Protein AF-A0A2D3NW71-F1 (afdb_monomer_lite)

Foldseek 3Di:
DVVLLVVLVVLLVCLVVLVVLLVVLVVVLVVLVVCVVVVHDDPDPVAPHSVRVNVVSVVVNVVSVVSNVVNVVSVVVSVVVVVVVD

Secondary structure (DSSP, 8-state):
-HHHHHHHHHHHTTHHHHHHHHHHHHHHHHHHHHHHHTT-----SS-SSHHHHHHHHHHHHHHHHHHHHHHHHHHHHHHHHHHHH-

pLDDT: mean 96.47, std 3.22, range [81.69, 98.69]

Sequence (86 aa):
MGKFAKKLENAIKREVAVTKEIENDKALIKYLEAQKAAGAALDTTAYESYDAWIDTIKKQIKKSESTLTNIEFKKVELEAVNQYLA

Organism: NCBI:txid2663009

Radius of gyration: 18.68 Å; chains: 1; bounding box: 44×16×50 Å

Structure (mmCIF, N/CA/C/O backbone):
data_AF-A0A2D3NW71-F1
#
_entry.id   AF-A0A2D3NW71-F1
#
loop_
_atom_site.group_PDB
_atom_site.id
_atom_site.type_symbol
_atom_site.label_atom_id
_atom_site.label_alt_id
_atom_site.label_comp_id
_atom_site.label_asym_id
_atom_site.label_entity_id
_atom_site.label_seq_id
_atom_site.pdbx_PDB_ins_code
_atom_site.Cartn_x
_atom_site.Cartn_y
_atom_site.Cartn_z
_atom_site.occupancy
_atom_site.B_iso_or_equiv
_atom_site.auth_seq_id
_atom_site.auth_comp_id
_atom_site.auth_asym_id
_atom_site.auth_atom_id
_atom_site.pdbx_PDB_model_num
ATOM 1 N N . MET A 1 1 ? -15.265 4.111 27.252 1.00 81.69 1 MET A N 1
ATOM 2 C CA . MET A 1 1 ? -15.244 3.338 25.989 1.00 81.69 1 MET A CA 1
ATOM 3 C C . MET A 1 1 ? -15.573 4.172 24.743 1.00 81.69 1 MET A C 1
ATOM 5 O O . MET A 1 1 ? -14.880 4.004 23.753 1.00 81.69 1 MET A O 1
ATOM 9 N N . GLY A 1 2 ? -16.505 5.140 24.756 1.00 84.62 2 GLY A N 1
ATOM 10 C CA . GLY A 1 2 ? -16.852 5.919 23.540 1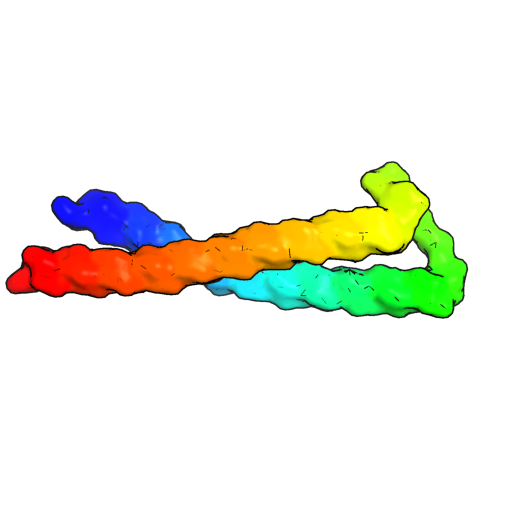.00 84.62 2 GLY A CA 1
ATOM 11 C C . GLY A 1 2 ? -15.691 6.642 22.822 1.00 84.62 2 GLY A C 1
ATOM 12 O O . GLY A 1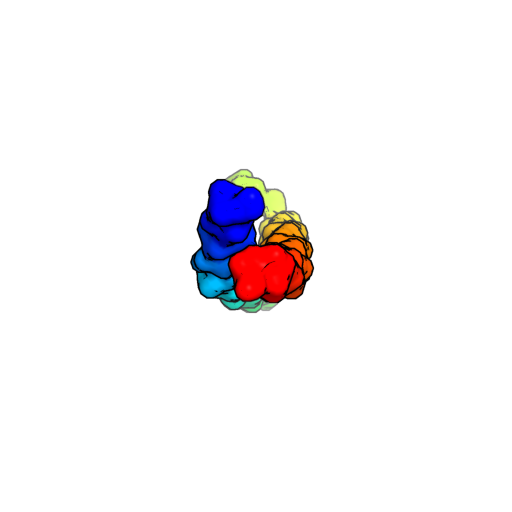 2 ? -15.598 6.617 21.598 1.00 84.62 2 GLY A O 1
ATOM 13 N N . LYS A 1 3 ? -14.722 7.215 23.558 1.00 91.25 3 LYS A N 1
ATOM 14 C CA . LYS A 1 3 ? -13.497 7.794 22.956 1.00 91.25 3 LYS A CA 1
ATOM 15 C C . LYS A 1 3 ? -12.629 6.742 22.250 1.00 91.25 3 LYS A C 1
ATOM 17 O O . LYS A 1 3 ? -11.924 7.078 21.303 1.00 91.25 3 LYS A O 1
ATOM 22 N N . PHE A 1 4 ? -12.650 5.498 22.726 1.00 92.50 4 PHE A N 1
ATOM 23 C CA . PHE A 1 4 ? -11.926 4.379 22.125 1.00 92.50 4 PHE A CA 1
ATOM 24 C C . PHE A 1 4 ? -12.640 3.884 20.860 1.00 92.50 4 PHE A C 1
ATOM 26 O O . PHE A 1 4 ? -11.995 3.822 19.819 1.00 92.50 4 PHE A O 1
ATOM 33 N N . ALA A 1 5 ? -13.967 3.706 20.898 1.00 93.44 5 ALA A N 1
ATOM 34 C CA . ALA A 1 5 ? -14.779 3.389 19.715 1.00 93.44 5 ALA A CA 1
ATOM 35 C C . ALA A 1 5 ? -14.531 4.380 18.560 1.00 93.44 5 ALA A C 1
ATOM 37 O O . ALA A 1 5 ? -14.182 3.982 17.452 1.00 93.44 5 ALA A O 1
ATOM 38 N N . LYS A 1 6 ? -14.534 5.690 18.849 1.00 95.00 6 LYS A N 1
ATOM 39 C CA . LYS A 1 6 ? -14.241 6.734 17.850 1.00 95.00 6 LYS A CA 1
ATOM 40 C C . LYS A 1 6 ? -12.827 6.644 17.253 1.00 95.00 6 LYS A C 1
ATOM 42 O O . LYS A 1 6 ? -12.613 7.020 16.100 1.00 95.00 6 LYS A O 1
ATOM 47 N N . LYS A 1 7 ? -11.833 6.164 18.015 1.00 95.69 7 LYS A N 1
ATOM 48 C CA . LYS A 1 7 ? -10.481 5.912 17.480 1.00 95.69 7 LYS A CA 1
ATOM 49 C C . LYS A 1 7 ? -10.485 4.731 16.507 1.00 95.69 7 LYS A C 1
ATOM 51 O O . LYS A 1 7 ? -9.830 4.829 15.471 1.00 95.69 7 LYS A O 1
ATOM 56 N N . LEU A 1 8 ? -11.215 3.661 16.826 1.00 96.69 8 LEU A N 1
ATOM 57 C CA . LEU A 1 8 ? -11.349 2.487 15.961 1.00 96.69 8 LEU A CA 1
ATOM 58 C C . LEU A 1 8 ? -12.048 2.853 14.648 1.00 96.69 8 LEU A C 1
ATOM 60 O O . LEU A 1 8 ? -11.488 2.613 13.582 1.00 96.69 8 LEU A O 1
ATOM 64 N N . GLU A 1 9 ? -13.183 3.552 14.707 1.00 96.38 9 GLU A N 1
ATOM 65 C CA . GLU A 1 9 ? -13.902 4.044 13.521 1.00 96.38 9 GLU A CA 1
ATOM 66 C C . GLU A 1 9 ? -13.005 4.883 12.602 1.00 96.38 9 GLU A C 1
ATOM 68 O O . GLU A 1 9 ? -12.987 4.698 11.386 1.00 96.38 9 GLU A O 1
ATOM 73 N N . ASN A 1 10 ? -12.223 5.803 13.174 1.00 96.50 10 ASN A N 1
ATOM 74 C CA . ASN A 1 10 ? -11.313 6.640 12.395 1.00 96.50 10 ASN A CA 1
ATOM 75 C C . ASN A 1 10 ? -10.191 5.836 11.728 1.00 96.50 10 ASN A C 1
ATOM 77 O O . ASN A 1 10 ? -9.769 6.186 10.627 1.00 96.50 10 ASN A O 1
ATOM 81 N N . ALA A 1 11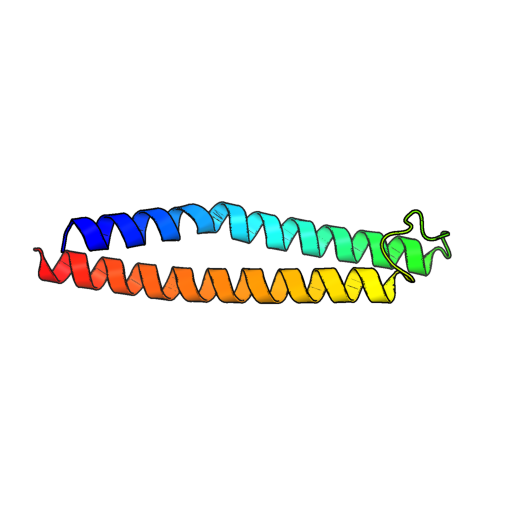 ? -9.712 4.767 12.366 1.00 95.44 11 ALA A N 1
ATOM 82 C CA . ALA A 1 11 ? -8.745 3.868 11.750 1.00 95.44 11 ALA A CA 1
ATOM 83 C C . ALA A 1 11 ? -9.379 3.049 10.613 1.00 95.44 11 ALA A C 1
ATOM 85 O O . ALA A 1 11 ? -8.768 2.922 9.555 1.00 95.44 11 ALA A O 1
ATOM 86 N N . ILE A 1 12 ? -10.609 2.560 10.804 1.00 97.75 12 ILE A N 1
ATOM 87 C CA . ILE A 1 12 ? -11.347 1.752 9.821 1.00 97.75 12 ILE A CA 1
ATOM 88 C C . ILE A 1 12 ? -11.653 2.553 8.549 1.00 97.75 12 ILE A C 1
ATOM 90 O O . ILE A 1 12 ? -11.521 2.024 7.451 1.00 97.75 12 ILE A O 1
ATOM 94 N N . LYS A 1 13 ? -11.955 3.855 8.658 1.00 97.12 13 LYS A N 1
ATOM 95 C CA . LYS A 1 13 ? -12.207 4.735 7.494 1.00 97.12 13 LYS A CA 1
ATOM 96 C C . LYS A 1 13 ? -11.077 4.755 6.457 1.00 97.12 13 LYS A C 1
ATOM 98 O O . LYS A 1 13 ? -11.315 5.126 5.311 1.00 97.12 13 LYS A O 1
ATOM 103 N N . ARG A 1 14 ?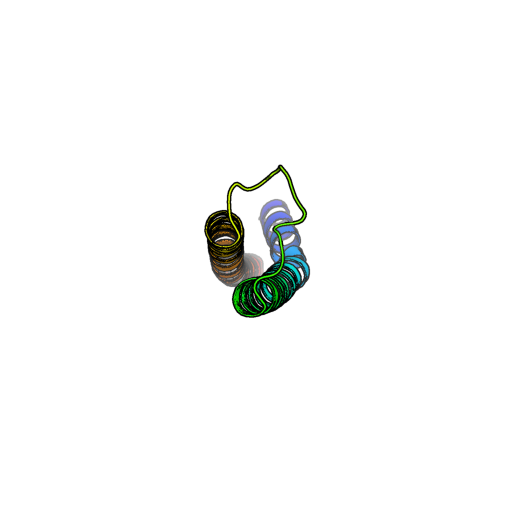 -9.852 4.382 6.842 1.00 96.81 14 ARG A N 1
ATOM 104 C CA . ARG A 1 14 ? -8.700 4.332 5.932 1.00 96.81 14 ARG A CA 1
ATOM 105 C C . ARG A 1 14 ? -8.723 3.131 4.989 1.00 96.81 14 ARG A C 1
ATOM 107 O O . ARG A 1 14 ? -7.989 3.165 4.011 1.00 96.81 14 ARG A O 1
ATOM 114 N N . GLU A 1 15 ? -9.545 2.116 5.249 1.00 97.75 15 GLU A N 1
ATOM 115 C CA . GLU A 1 15 ? -9.586 0.862 4.487 1.00 97.75 15 GLU A CA 1
ATOM 116 C C . GLU A 1 15 ? -9.657 1.092 2.979 1.00 97.75 15 GLU A C 1
ATOM 118 O O . GLU A 1 15 ? -8.787 0.640 2.246 1.00 97.75 15 GLU A O 1
ATOM 123 N N . VAL A 1 16 ? -10.623 1.898 2.531 1.00 97.69 16 VAL A N 1
ATOM 124 C CA . VAL A 1 16 ? -10.830 2.188 1.106 1.00 97.69 16 VAL A CA 1
ATOM 125 C C . VAL A 1 16 ? -9.598 2.831 0.467 1.00 97.69 16 VAL A C 1
ATOM 127 O O . VAL A 1 16 ? -9.265 2.522 -0.674 1.00 97.69 16 VAL A O 1
ATOM 130 N N . ALA A 1 17 ? -8.919 3.733 1.180 1.00 98.00 17 ALA A N 1
ATOM 131 C CA . ALA A 1 17 ? -7.709 4.370 0.670 1.00 98.00 17 ALA A CA 1
ATOM 132 C C . ALA A 1 17 ? -6.561 3.357 0.554 1.00 98.00 17 ALA A C 1
ATOM 134 O O . ALA A 1 17 ? -5.913 3.295 -0.484 1.00 98.00 17 ALA A O 1
ATOM 135 N N . VAL A 1 18 ? -6.373 2.515 1.574 1.00 98.06 18 VAL A N 1
ATOM 136 C CA . VAL A 1 18 ? -5.323 1.483 1.595 1.00 98.06 18 VAL A CA 1
ATOM 137 C C . VAL A 1 18 ? -5.558 0.424 0.510 1.00 98.06 18 VAL A C 1
ATOM 139 O O . VAL A 1 18 ? -4.612 0.004 -0.151 1.00 98.06 18 VAL A O 1
ATOM 142 N N . THR A 1 19 ? -6.808 0.023 0.258 1.00 98.19 19 THR A N 1
ATOM 143 C CA . THR A 1 19 ? -7.142 -0.885 -0.852 1.00 98.19 19 THR A CA 1
ATOM 144 C C . THR A 1 19 ? -6.769 -0.273 -2.203 1.00 98.19 19 THR A C 1
ATOM 146 O O . THR A 1 19 ? -6.117 -0.932 -3.011 1.00 98.19 19 THR A O 1
ATOM 149 N N . LYS A 1 20 ? -7.103 1.005 -2.425 1.00 98.19 20 LYS A N 1
ATOM 150 C CA . LYS A 1 20 ? -6.740 1.720 -3.659 1.00 98.19 20 LYS A CA 1
ATOM 151 C C . LYS A 1 20 ? -5.228 1.877 -3.826 1.00 98.19 20 LYS A C 1
ATOM 153 O O . LYS A 1 20 ? -4.734 1.769 -4.942 1.00 98.19 20 LYS A O 1
ATOM 158 N N . GLU A 1 21 ? -4.489 2.115 -2.742 1.00 97.81 21 GLU A N 1
ATOM 159 C CA . GLU A 1 21 ? -3.019 2.147 -2.767 1.00 97.81 21 GLU A CA 1
ATOM 160 C C . GLU A 1 21 ? -2.451 0.815 -3.274 1.00 97.81 21 GLU A C 1
ATOM 162 O O . GLU A 1 21 ? -1.642 0.812 -4.196 1.00 97.81 21 GLU A O 1
ATOM 167 N N . ILE A 1 22 ? -2.944 -0.321 -2.767 1.00 98.50 22 ILE A N 1
ATOM 168 C CA . ILE A 1 22 ? -2.507 -1.651 -3.221 1.00 98.50 22 ILE A CA 1
ATOM 169 C C . ILE A 1 22 ? -2.830 -1.877 -4.704 1.00 98.50 22 ILE A C 1
ATOM 171 O O . ILE A 1 22 ? -2.017 -2.445 -5.435 1.00 98.50 22 ILE A O 1
ATOM 175 N N . GLU A 1 23 ? -4.016 -1.475 -5.161 1.00 98.44 23 GLU A N 1
ATOM 176 C CA . GLU A 1 23 ? -4.415 -1.599 -6.569 1.00 98.44 23 GLU A CA 1
ATOM 177 C C . GLU A 1 23 ? -3.513 -0.769 -7.489 1.00 98.44 23 GLU A C 1
ATOM 179 O O . GLU A 1 23 ? -3.029 -1.280 -8.504 1.00 98.44 23 GLU A O 1
ATOM 184 N N . ASN A 1 24 ? -3.228 0.476 -7.101 1.00 98.62 24 ASN A N 1
ATOM 185 C CA . ASN A 1 24 ? -2.329 1.366 -7.829 1.00 98.62 24 ASN A CA 1
ATOM 186 C C . ASN A 1 24 ? -0.896 0.822 -7.858 1.00 98.62 24 ASN A C 1
ATOM 188 O O . ASN A 1 24 ? -0.282 0.783 -8.922 1.00 98.62 24 ASN A O 1
ATOM 192 N N . ASP A 1 25 ? -0.384 0.336 -6.728 1.00 98.69 25 ASP A N 1
ATOM 193 C CA . ASP A 1 25 ? 0.954 -0.250 -6.630 1.00 98.69 25 ASP A CA 1
ATOM 194 C C . ASP A 1 25 ? 1.084 -1.507 -7.506 1.00 98.69 25 ASP A C 1
ATOM 196 O O . ASP A 1 25 ? 2.080 -1.693 -8.210 1.00 98.69 25 ASP A O 1
ATOM 200 N N . LYS A 1 26 ? 0.049 -2.359 -7.543 1.00 98.56 26 LYS A N 1
ATOM 201 C CA . LYS A 1 26 ? -0.003 -3.526 -8.442 1.00 98.56 26 LYS A CA 1
ATOM 202 C C . LYS A 1 26 ? -0.026 -3.113 -9.915 1.00 98.56 26 LYS A C 1
ATOM 204 O O . LYS A 1 26 ? 0.618 -3.766 -10.737 1.00 98.56 26 LYS A O 1
ATOM 209 N N . ALA A 1 27 ? -0.760 -2.057 -10.263 1.00 98.56 27 ALA A N 1
ATOM 210 C CA . ALA A 1 27 ? -0.775 -1.518 -11.620 1.00 98.56 27 ALA A CA 1
ATOM 211 C C . ALA A 1 27 ? 0.592 -0.932 -12.009 1.00 98.56 27 ALA A C 1
ATOM 213 O O . ALA A 1 27 ? 1.070 -1.176 -13.118 1.00 98.56 27 ALA A O 1
ATOM 214 N N . LEU A 1 28 ? 1.253 -0.235 -11.081 1.00 98.25 28 LEU A N 1
ATOM 215 C CA . LEU A 1 28 ? 2.583 0.323 -11.287 1.00 98.25 28 LEU A CA 1
ATOM 216 C C . LEU A 1 28 ? 3.627 -0.776 -11.507 1.00 98.25 28 LEU A C 1
ATOM 218 O O . LEU A 1 28 ? 4.408 -0.672 -12.446 1.00 98.25 28 LEU A O 1
ATOM 222 N N . ILE A 1 29 ? 3.609 -1.860 -10.723 1.00 98.50 29 ILE A N 1
ATOM 223 C CA . ILE A 1 29 ? 4.505 -3.008 -10.954 1.00 98.50 29 ILE A CA 1
ATOM 224 C C . ILE A 1 29 ? 4.336 -3.551 -12.377 1.00 98.50 29 ILE A C 1
ATOM 226 O O . ILE A 1 29 ? 5.331 -3.685 -13.083 1.00 98.50 29 ILE A O 1
ATOM 230 N N . LYS A 1 30 ? 3.098 -3.788 -12.832 1.00 98.44 30 LYS A N 1
ATOM 231 C CA . LYS A 1 30 ? 2.836 -4.281 -14.198 1.00 98.44 30 LYS A CA 1
ATOM 232 C C . LYS A 1 30 ? 3.380 -3.335 -15.268 1.00 98.44 30 LYS A C 1
ATOM 234 O O . LYS A 1 30 ? 3.941 -3.786 -16.263 1.00 98.44 30 LYS A O 1
ATOM 239 N N . TYR A 1 31 ? 3.217 -2.028 -15.067 1.00 98.06 31 TYR A N 1
ATOM 240 C CA . TYR A 1 31 ? 3.774 -1.022 -15.964 1.00 98.06 31 TYR A CA 1
ATOM 241 C C . TYR A 1 31 ? 5.306 -1.097 -16.012 1.00 98.06 31 TYR A C 1
ATOM 243 O O . TYR A 1 31 ? 5.881 -1.154 -17.097 1.00 98.06 31 TYR A O 1
ATOM 251 N N . LEU A 1 32 ? 5.972 -1.154 -14.857 1.00 97.81 32 LEU A N 1
ATOM 252 C CA . LEU A 1 32 ? 7.433 -1.230 -14.775 1.00 97.81 32 LEU A CA 1
ATOM 253 C C . LEU A 1 32 ? 7.986 -2.532 -15.367 1.00 97.81 32 LEU A C 1
ATOM 255 O O . LEU A 1 32 ? 9.002 -2.504 -16.058 1.00 97.81 32 LEU A O 1
ATOM 259 N N . GLU A 1 33 ? 7.307 -3.660 -15.154 1.00 98.19 33 GLU A N 1
ATOM 260 C CA . GLU A 1 33 ? 7.657 -4.946 -15.767 1.00 98.19 33 GLU A CA 1
ATOM 261 C C . GLU A 1 33 ? 7.556 -4.886 -17.297 1.00 98.19 33 GLU A C 1
ATOM 263 O O . GLU A 1 33 ? 8.450 -5.378 -17.986 1.00 98.19 33 GLU A O 1
ATOM 268 N N . ALA A 1 34 ? 6.526 -4.226 -17.840 1.00 98.25 34 ALA A N 1
ATOM 269 C CA . ALA A 1 34 ? 6.383 -4.024 -19.280 1.00 98.25 34 ALA A CA 1
ATOM 270 C C . ALA A 1 34 ? 7.492 -3.128 -19.858 1.00 98.25 34 ALA A C 1
ATOM 272 O O . ALA A 1 34 ? 8.061 -3.460 -20.897 1.00 98.25 34 ALA A O 1
ATOM 273 N N . GLN A 1 35 ? 7.847 -2.034 -19.174 1.00 98.00 35 GLN A N 1
ATOM 274 C CA . GLN A 1 35 ? 8.953 -1.159 -19.587 1.00 98.00 35 GLN A CA 1
ATOM 275 C C . GLN A 1 35 ? 10.295 -1.901 -19.577 1.00 98.00 35 GLN A C 1
ATOM 277 O O . GLN A 1 35 ? 11.047 -1.847 -20.552 1.00 98.00 35 GLN A O 1
ATOM 282 N N . LYS A 1 36 ? 10.560 -2.670 -18.513 1.00 96.75 36 LYS A N 1
ATOM 283 C CA . LYS A 1 36 ? 11.745 -3.528 -18.409 1.00 96.75 36 LYS A CA 1
ATOM 284 C C . LYS A 1 36 ? 11.802 -4.547 -19.551 1.00 96.75 36 LYS A C 1
ATOM 286 O O . LYS A 1 36 ? 12.852 -4.708 -20.167 1.00 96.75 36 LYS A O 1
ATOM 291 N N . ALA A 1 37 ? 10.689 -5.222 -19.850 1.00 97.31 37 ALA A N 1
ATOM 292 C CA . ALA A 1 37 ? 10.611 -6.217 -20.922 1.00 97.31 37 ALA A CA 1
ATOM 293 C C . ALA A 1 37 ? 10.795 -5.605 -22.321 1.00 97.31 37 ALA A C 1
ATOM 295 O O . ALA A 1 37 ? 11.372 -6.243 -23.197 1.00 97.31 37 ALA A O 1
ATOM 296 N N . ALA A 1 38 ? 10.351 -4.362 -22.517 1.00 97.62 38 ALA A N 1
ATOM 297 C CA . ALA A 1 38 ? 10.565 -3.604 -23.747 1.00 97.62 38 ALA A CA 1
ATOM 298 C C . ALA A 1 38 ? 12.005 -3.075 -23.902 1.00 97.62 38 ALA A C 1
ATOM 300 O O . ALA A 1 38 ? 12.331 -2.503 -24.941 1.00 97.62 38 ALA A O 1
ATOM 301 N N . GLY A 1 39 ? 12.866 -3.238 -22.889 1.00 96.69 39 GLY A N 1
ATOM 302 C CA . GLY A 1 39 ? 14.220 -2.680 -22.888 1.00 96.69 39 GLY A CA 1
ATOM 303 C C . GLY A 1 39 ? 14.243 -1.152 -22.797 1.00 96.69 39 GLY A C 1
ATOM 304 O O . GLY A 1 39 ? 15.215 -0.533 -23.228 1.00 96.69 39 GLY A O 1
ATOM 305 N N . ALA A 1 40 ? 13.176 -0.539 -22.273 1.00 96.75 40 ALA A N 1
ATOM 306 C CA . ALA A 1 40 ? 13.114 0.903 -22.089 1.00 96.75 40 ALA A CA 1
ATOM 307 C C . ALA A 1 40 ? 14.196 1.370 -21.104 1.00 96.75 40 ALA A C 1
ATOM 309 O O . ALA A 1 40 ? 14.540 0.668 -20.151 1.00 96.75 40 ALA A O 1
ATOM 310 N N . ALA A 1 41 ? 14.738 2.565 -21.333 1.00 95.56 41 ALA A N 1
ATOM 311 C CA . ALA A 1 41 ? 15.643 3.187 -20.378 1.00 95.56 41 ALA A CA 1
ATOM 312 C C . ALA A 1 41 ? 14.870 3.596 -19.117 1.00 95.56 41 ALA A C 1
ATOM 314 O O . ALA A 1 41 ? 13.741 4.083 -19.196 1.00 95.56 41 ALA A O 1
ATOM 315 N N . LEU A 1 42 ? 15.497 3.421 -17.955 1.00 95.69 42 LEU A N 1
ATOM 316 C CA . LEU A 1 42 ? 14.910 3.835 -16.689 1.00 95.69 42 LEU A CA 1
ATOM 317 C C . LEU A 1 42 ? 14.855 5.368 -16.611 1.00 95.69 42 LEU A C 1
ATOM 319 O O . LEU A 1 42 ? 15.887 6.026 -16.513 1.00 95.69 42 LEU A O 1
ATOM 323 N N . ASP A 1 43 ? 13.646 5.925 -16.622 1.00 90.88 43 ASP A N 1
ATOM 324 C CA . ASP A 1 43 ? 13.401 7.372 -16.578 1.00 90.88 43 ASP A CA 1
ATOM 325 C C . ASP A 1 43 ? 13.222 7.882 -15.137 1.00 90.88 43 ASP A C 1
ATOM 327 O O . ASP A 1 43 ? 12.176 8.390 -14.736 1.00 90.88 43 ASP A O 1
ATOM 331 N N . THR A 1 44 ? 14.219 7.633 -14.288 1.00 91.88 44 THR A N 1
ATOM 332 C CA . THR A 1 44 ? 14.270 8.172 -12.922 1.00 91.88 44 THR A CA 1
ATOM 333 C C . THR A 1 44 ? 15.674 8.047 -12.343 1.00 91.88 44 THR A C 1
ATOM 335 O O . THR A 1 44 ? 16.391 7.093 -12.624 1.00 91.88 44 THR A O 1
ATOM 338 N N . THR A 1 45 ? 16.057 8.998 -11.490 1.00 93.88 45 THR A N 1
ATOM 339 C CA . THR A 1 45 ? 17.298 8.945 -10.701 1.00 93.88 45 THR A CA 1
ATOM 340 C C . THR A 1 45 ? 17.079 8.415 -9.283 1.00 93.88 45 THR A C 1
ATOM 342 O O . THR A 1 45 ? 18.043 8.208 -8.552 1.00 93.88 45 THR A O 1
ATOM 345 N N . ALA A 1 46 ? 15.825 8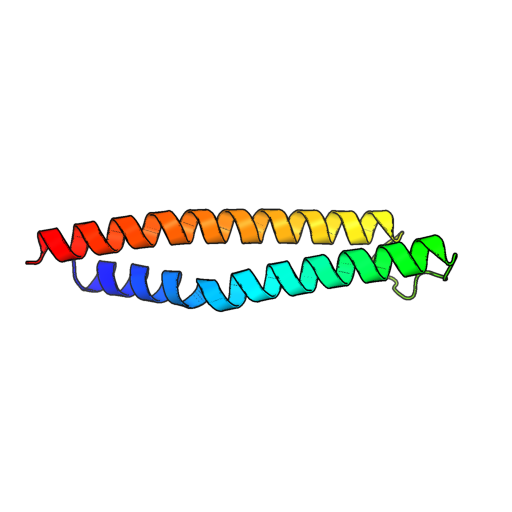.192 -8.873 1.00 96.56 46 ALA A N 1
ATOM 346 C CA . ALA A 1 46 ? 15.492 7.724 -7.526 1.00 96.56 46 ALA A CA 1
ATOM 347 C C . ALA A 1 46 ? 15.777 6.228 -7.319 1.00 96.56 46 ALA A C 1
ATOM 349 O O . ALA A 1 46 ? 15.834 5.764 -6.181 1.00 96.56 46 ALA A O 1
ATOM 350 N N . TYR A 1 47 ? 15.938 5.478 -8.410 1.00 97.00 47 TYR A N 1
ATOM 351 C CA . TYR A 1 47 ? 16.175 4.042 -8.395 1.00 97.00 47 TYR A CA 1
ATOM 352 C C . TYR A 1 47 ? 17.287 3.685 -9.374 1.00 97.00 47 TYR A C 1
ATOM 354 O O . TYR A 1 47 ? 17.384 4.255 -10.454 1.00 97.00 47 TYR A O 1
ATOM 362 N N . GLU A 1 48 ? 18.102 2.704 -9.000 1.00 95.50 48 GLU A N 1
ATOM 363 C CA . GLU A 1 48 ? 19.236 2.244 -9.810 1.00 95.50 48 GLU A CA 1
ATOM 364 C C . GLU A 1 48 ? 18.812 1.269 -10.922 1.00 95.50 48 GLU A C 1
ATOM 366 O O . GLU A 1 48 ? 19.540 1.052 -11.886 1.00 95.50 48 GLU A O 1
ATOM 371 N N . SER A 1 49 ? 17.637 0.647 -10.789 1.00 97.25 49 SER A N 1
ATOM 372 C CA . SER A 1 49 ? 17.086 -0.301 -11.760 1.00 97.25 49 SER A CA 1
ATOM 373 C C . SER A 1 49 ? 15.567 -0.436 -11.614 1.00 97.25 49 SER A C 1
ATOM 375 O O . SER A 1 49 ? 15.000 -0.123 -10.561 1.00 97.25 49 SER A O 1
ATOM 377 N N . TYR A 1 50 ? 14.907 -0.980 -12.644 1.00 98.00 50 TYR A N 1
ATOM 378 C CA . TYR A 1 50 ? 13.504 -1.399 -12.541 1.00 98.00 50 TYR A CA 1
ATOM 379 C C . TYR A 1 50 ? 13.286 -2.398 -11.401 1.00 98.00 50 TYR A C 1
ATOM 381 O O . TYR A 1 50 ? 12.276 -2.306 -10.712 1.00 98.00 50 TYR A O 1
ATOM 389 N N . ASP A 1 51 ? 14.232 -3.312 -11.159 1.00 97.69 51 ASP A N 1
ATOM 390 C CA . ASP A 1 51 ? 14.118 -4.302 -10.082 1.00 97.69 51 ASP A CA 1
ATOM 391 C C . ASP A 1 51 ? 14.152 -3.645 -8.699 1.00 97.69 51 ASP A C 1
ATOM 393 O O . ASP A 1 51 ? 13.300 -3.938 -7.862 1.00 97.69 51 ASP A O 1
ATOM 397 N N . ALA A 1 52 ? 15.057 -2.684 -8.482 1.00 98.19 52 ALA A N 1
ATOM 398 C CA . ALA A 1 52 ? 15.112 -1.919 -7.235 1.00 98.19 52 ALA A CA 1
ATOM 399 C C . ALA A 1 52 ? 13.812 -1.133 -6.979 1.00 98.19 52 ALA A C 1
ATOM 401 O O . ALA A 1 52 ? 13.330 -1.052 -5.840 1.00 98.19 52 ALA A O 1
ATOM 402 N N . TRP A 1 53 ? 13.216 -0.578 -8.037 1.00 98.25 53 TRP A N 1
ATOM 403 C CA . TRP A 1 53 ? 11.939 0.123 -7.942 1.00 98.25 53 TRP A CA 1
ATOM 404 C C . TRP A 1 53 ? 10.784 -0.843 -7.642 1.00 98.25 53 TRP A C 1
ATOM 406 O O . TRP A 1 53 ? 10.043 -0.642 -6.676 1.00 98.25 53 TRP A O 1
ATOM 416 N N . ILE A 1 54 ? 10.666 -1.937 -8.397 1.00 98.38 54 ILE A N 1
ATOM 417 C CA . ILE A 1 54 ? 9.635 -2.965 -8.202 1.00 98.38 54 ILE A CA 1
ATOM 418 C C . ILE A 1 54 ? 9.712 -3.551 -6.786 1.00 98.38 54 ILE A C 1
ATOM 420 O O . ILE A 1 54 ? 8.683 -3.698 -6.126 1.00 98.38 54 ILE A O 1
ATOM 424 N N . ASP A 1 55 ? 10.909 -3.838 -6.274 1.00 98.44 55 ASP A N 1
ATOM 425 C CA . ASP A 1 55 ? 11.092 -4.353 -4.915 1.00 98.44 55 ASP A CA 1
ATOM 426 C C . ASP A 1 55 ? 10.674 -3.348 -3.838 1.00 98.44 55 ASP A C 1
ATOM 428 O O . ASP A 1 55 ? 10.155 -3.736 -2.785 1.00 98.44 55 ASP A O 1
ATOM 432 N N . THR A 1 56 ? 10.847 -2.053 -4.097 1.00 98.38 56 THR A N 1
ATOM 433 C CA . THR A 1 56 ? 10.349 -0.994 -3.212 1.00 98.38 56 THR A CA 1
ATOM 434 C C . THR A 1 56 ? 8.824 -0.987 -3.173 1.00 98.38 56 THR A C 1
ATOM 436 O O . THR A 1 56 ? 8.246 -0.993 -2.083 1.00 98.38 56 THR A O 1
ATOM 439 N N . ILE A 1 57 ? 8.169 -1.080 -4.332 1.00 98.44 57 ILE A N 1
ATOM 440 C CA . ILE A 1 57 ? 6.704 -1.124 -4.422 1.00 98.44 57 ILE A CA 1
ATOM 441 C C . ILE A 1 57 ? 6.156 -2.409 -3.784 1.00 98.44 57 ILE A C 1
ATOM 443 O O . ILE A 1 57 ? 5.206 -2.366 -3.008 1.00 98.44 57 ILE A O 1
ATOM 447 N N . LYS A 1 58 ? 6.812 -3.563 -3.972 1.00 98.56 58 LYS A N 1
ATOM 448 C CA . LYS A 1 58 ? 6.448 -4.813 -3.274 1.00 98.56 58 LYS A CA 1
ATOM 449 C C . LYS A 1 58 ? 6.497 -4.662 -1.750 1.00 98.56 58 LYS A C 1
ATOM 451 O O . LYS A 1 58 ? 5.655 -5.219 -1.046 1.00 98.56 58 LYS A O 1
ATOM 456 N N . LYS A 1 59 ? 7.469 -3.914 -1.212 1.00 98.50 59 LYS A N 1
ATOM 457 C CA . LYS A 1 59 ? 7.531 -3.603 0.228 1.00 98.50 59 LYS A CA 1
ATOM 458 C C . LYS A 1 59 ? 6.403 -2.661 0.658 1.00 98.50 59 LYS A C 1
ATOM 460 O O . LYS A 1 59 ? 5.919 -2.810 1.778 1.00 98.50 59 LYS A O 1
ATOM 465 N N . GLN A 1 60 ? 5.991 -1.715 -0.189 1.00 98.31 60 GLN A N 1
ATOM 466 C CA . GLN A 1 60 ? 4.840 -0.838 0.068 1.00 98.31 60 GLN A CA 1
ATOM 467 C C . GLN A 1 60 ? 3.540 -1.647 0.131 1.00 98.31 60 GLN A C 1
ATOM 469 O O . GLN A 1 60 ? 2.862 -1.590 1.155 1.00 98.31 60 GLN A O 1
ATOM 474 N N . ILE A 1 61 ? 3.290 -2.521 -0.852 1.00 98.56 61 ILE A N 1
ATOM 475 C CA . ILE A 1 61 ? 2.135 -3.433 -0.862 1.00 98.56 61 ILE A CA 1
ATOM 476 C C . ILE A 1 61 ? 2.065 -4.248 0.432 1.00 98.56 61 ILE A C 1
ATOM 478 O O . ILE A 1 61 ? 1.035 -4.234 1.098 1.00 98.56 61 ILE A O 1
ATOM 482 N N . LYS A 1 62 ? 3.169 -4.882 0.856 1.00 98.44 62 LYS A N 1
ATOM 483 C CA . LYS A 1 62 ? 3.199 -5.674 2.103 1.00 98.44 62 LYS A CA 1
ATOM 484 C C . LYS A 1 62 ? 2.819 -4.855 3.343 1.00 98.44 62 LYS A C 1
ATOM 486 O O . LYS A 1 62 ? 2.142 -5.356 4.244 1.00 98.44 62 LYS A O 1
ATOM 491 N N . LYS A 1 63 ? 3.257 -3.592 3.420 1.00 98.38 63 LYS A N 1
ATOM 492 C CA . LYS A 1 63 ? 2.889 -2.683 4.520 1.00 98.38 63 LYS A CA 1
ATOM 493 C C . LYS A 1 63 ? 1.402 -2.323 4.475 1.00 98.38 63 LYS A C 1
ATOM 495 O O . LYS A 1 63 ? 0.758 -2.281 5.527 1.00 98.38 63 LYS A O 1
ATOM 500 N N . SER A 1 64 ? 0.853 -2.095 3.287 1.00 98.25 64 SER A N 1
ATOM 501 C CA . SER A 1 64 ? -0.571 -1.813 3.092 1.00 98.25 64 SER A CA 1
ATOM 502 C C . SER A 1 64 ? -1.441 -3.033 3.406 1.00 98.25 64 SER A C 1
ATOM 504 O O . SER A 1 64 ? -2.427 -2.902 4.123 1.00 98.25 64 SER A O 1
ATOM 506 N N . GLU A 1 65 ? -1.028 -4.238 3.008 1.00 98.25 65 GLU A N 1
ATOM 507 C CA . GLU A 1 65 ? -1.686 -5.502 3.380 1.00 98.25 65 GLU A CA 1
ATOM 508 C C . GLU A 1 65 ? -1.702 -5.693 4.902 1.00 98.25 65 GLU A C 1
ATOM 510 O O . GLU A 1 65 ? -2.752 -5.939 5.490 1.00 98.25 65 GLU A O 1
ATOM 515 N N . SER A 1 66 ? -0.567 -5.450 5.566 1.00 98.12 66 SER A N 1
ATOM 516 C CA . SER A 1 66 ? -0.481 -5.492 7.035 1.00 98.12 66 SER A CA 1
ATOM 517 C C . SER A 1 66 ? -1.406 -4.461 7.699 1.00 98.12 66 SER A C 1
ATOM 519 O O . SER A 1 66 ? -1.947 -4.686 8.783 1.00 98.12 66 SER A O 1
ATOM 521 N N . THR A 1 67 ? -1.604 -3.312 7.046 1.00 98.00 67 THR A N 1
ATOM 522 C CA . THR A 1 67 ? -2.536 -2.274 7.501 1.00 98.00 67 THR A CA 1
ATOM 523 C C . THR A 1 67 ? -3.989 -2.727 7.364 1.00 98.00 67 THR A C 1
ATOM 525 O O . THR A 1 67 ? -4.764 -2.486 8.289 1.00 98.00 67 THR A O 1
ATOM 528 N N . LEU A 1 68 ? -4.356 -3.411 6.273 1.00 98.31 68 LEU A N 1
ATOM 529 C CA . LEU A 1 68 ? -5.696 -3.983 6.100 1.00 98.31 68 LEU A CA 1
ATOM 530 C C . LEU A 1 68 ? -5.988 -5.056 7.151 1.00 98.31 68 LEU A C 1
ATOM 532 O O . LEU A 1 68 ? -7.008 -4.962 7.826 1.00 98.31 68 LEU A O 1
ATOM 536 N N . THR A 1 69 ? -5.056 -5.979 7.396 1.00 98.06 69 THR A N 1
ATOM 537 C CA . THR A 1 69 ? -5.200 -6.982 8.465 1.00 98.06 69 THR A CA 1
ATOM 538 C C . THR A 1 69 ? -5.414 -6.324 9.835 1.00 98.06 69 THR A C 1
ATOM 540 O O . THR A 1 69 ? -6.277 -6.726 10.609 1.00 98.06 69 THR A O 1
ATOM 543 N N . ASN A 1 70 ? -4.681 -5.250 10.145 1.00 98.06 70 ASN A N 1
ATOM 544 C CA . ASN A 1 70 ? -4.897 -4.488 11.380 1.00 98.06 70 ASN A CA 1
ATOM 545 C C . ASN A 1 70 ? -6.284 -3.813 11.420 1.00 98.06 70 ASN A C 1
ATOM 547 O O . ASN A 1 70 ? -6.913 -3.723 12.472 1.00 98.06 70 ASN A O 1
ATOM 551 N N . ILE A 1 71 ? -6.784 -3.326 10.283 1.00 98.25 71 ILE A N 1
ATOM 552 C CA . ILE A 1 71 ? -8.139 -2.770 10.193 1.00 98.25 71 ILE A CA 1
ATOM 553 C C . ILE A 1 71 ? -9.196 -3.851 10.453 1.00 98.25 71 ILE A C 1
ATOM 555 O O . ILE A 1 71 ? -10.156 -3.568 11.168 1.00 98.25 71 ILE A O 1
ATOM 559 N N . GLU A 1 72 ? -9.017 -5.071 9.947 1.00 97.56 72 GLU A N 1
ATOM 560 C CA . GLU A 1 72 ? -9.919 -6.198 10.221 1.00 97.56 72 GLU A CA 1
ATOM 561 C C . GLU A 1 72 ? -9.998 -6.496 11.722 1.00 97.56 72 GLU A C 1
ATOM 563 O O . GLU A 1 72 ? -11.097 -6.558 12.275 1.00 97.56 72 GLU A O 1
ATOM 568 N N . PHE A 1 73 ? -8.856 -6.554 12.416 1.00 97.75 73 PHE A N 1
ATOM 569 C CA . PHE A 1 73 ? -8.842 -6.697 13.876 1.00 97.75 73 PHE A CA 1
ATOM 570 C C . PHE A 1 73 ? -9.594 -5.561 14.580 1.00 97.75 73 PHE A C 1
ATOM 572 O O . PHE A 1 73 ? -10.413 -5.810 15.461 1.00 97.75 73 PHE A O 1
ATOM 579 N N . LYS A 1 74 ? -9.398 -4.310 14.150 1.00 97.75 74 LYS A N 1
ATOM 580 C CA . LYS A 1 74 ? -10.088 -3.148 14.738 1.00 97.75 74 LYS A CA 1
ATOM 581 C C . LYS A 1 74 ? -11.599 -3.155 14.520 1.00 97.75 74 LYS A C 1
ATOM 583 O O . LYS A 1 74 ? -12.318 -2.585 15.338 1.00 97.75 74 LYS A O 1
ATOM 588 N N . LYS A 1 75 ? -12.094 -3.765 13.437 1.00 97.94 75 LYS A N 1
ATOM 589 C CA . LYS A 1 75 ? -13.539 -3.956 13.221 1.00 97.94 75 LYS A CA 1
ATOM 590 C C . LYS A 1 75 ? -14.120 -4.897 14.274 1.00 97.94 75 LYS A C 1
ATOM 592 O O . LYS A 1 75 ? -15.132 -4.557 14.879 1.00 97.94 75 LYS A O 1
ATOM 597 N N . VAL A 1 76 ? -13.437 -6.012 14.542 1.00 97.75 76 VAL A N 1
ATOM 598 C CA . VAL A 1 76 ? -13.820 -6.965 15.597 1.00 97.75 76 VAL A CA 1
ATOM 599 C C . VAL A 1 76 ? -13.758 -6.305 16.979 1.00 97.75 76 VAL A C 1
ATOM 601 O O . VAL A 1 76 ? -14.685 -6.435 17.774 1.00 97.75 76 VAL A O 1
ATOM 604 N N . GLU A 1 77 ? -12.707 -5.529 17.261 1.00 96.56 77 GLU A N 1
ATOM 605 C CA . GLU A 1 77 ? -12.603 -4.769 18.514 1.00 96.56 77 GLU A CA 1
ATOM 606 C C . GLU A 1 77 ? -13.748 -3.760 18.676 1.00 96.56 77 GLU A C 1
ATOM 608 O O . GLU A 1 77 ? -14.290 -3.611 19.771 1.00 96.56 77 GLU A O 1
ATOM 613 N N . LEU A 1 78 ? -14.134 -3.063 17.600 1.00 97.19 78 LEU A N 1
ATOM 614 C CA . LEU A 1 78 ? -15.231 -2.097 17.636 1.00 97.19 78 LEU A CA 1
ATOM 615 C C . LEU A 1 78 ? -16.567 -2.790 17.918 1.00 97.19 78 LEU A C 1
ATOM 617 O O . LEU A 1 78 ? -17.352 -2.282 18.715 1.00 97.19 78 LEU A O 1
ATOM 621 N N . GLU A 1 79 ? -16.806 -3.950 17.308 1.00 96.44 79 GLU A N 1
ATOM 622 C CA . GLU A 1 79 ? -17.990 -4.763 17.584 1.00 96.44 79 GLU A CA 1
ATOM 623 C C . GLU A 1 79 ? -18.061 -5.165 19.063 1.00 96.44 79 GLU A C 1
ATOM 625 O O . GLU A 1 79 ? -19.076 -4.920 19.714 1.00 96.44 79 GLU A O 1
ATOM 630 N N . ALA A 1 80 ? -16.966 -5.680 19.629 1.00 96.06 80 ALA A N 1
ATOM 631 C CA . ALA A 1 80 ? -16.902 -6.053 21.042 1.00 96.06 80 ALA A CA 1
ATOM 632 C C . ALA A 1 80 ? -17.131 -4.852 21.979 1.00 96.06 80 ALA A C 1
ATOM 634 O O . ALA A 1 80 ? -17.851 -4.954 22.973 1.00 96.06 80 ALA A O 1
ATOM 635 N N . VAL A 1 81 ? -16.556 -3.688 21.656 1.00 95.19 81 VAL A N 1
ATOM 636 C CA . VAL A 1 81 ? -16.773 -2.448 22.419 1.00 95.19 81 VAL A CA 1
ATOM 637 C C . VAL A 1 81 ? -18.234 -2.012 22.363 1.00 95.19 81 VAL A C 1
ATOM 639 O O . VAL A 1 81 ? -18.766 -1.570 23.380 1.00 95.19 81 VAL A O 1
ATOM 642 N N . ASN A 1 82 ? -18.878 -2.127 21.201 1.00 92.88 82 ASN A N 1
ATOM 643 C CA . ASN A 1 82 ? -20.284 -1.775 21.040 1.00 92.88 82 ASN A CA 1
ATOM 644 C C . ASN A 1 82 ? -21.194 -2.729 21.819 1.00 92.88 82 ASN A C 1
ATOM 646 O O . ASN A 1 82 ? -22.114 -2.254 22.474 1.00 92.88 82 ASN A O 1
ATOM 650 N N . GLN A 1 83 ? -20.905 -4.036 21.824 1.00 94.31 83 GLN A N 1
ATOM 651 C CA . GLN A 1 83 ? -21.637 -5.008 22.644 1.00 94.31 83 GLN A CA 1
ATOM 652 C C . GLN A 1 83 ? -21.470 -4.743 24.144 1.00 94.31 83 GLN A C 1
ATOM 654 O O . GLN A 1 83 ? -22.435 -4.828 24.887 1.00 94.31 83 GLN A O 1
ATOM 659 N N . TYR A 1 84 ? -20.265 -4.379 24.595 1.00 93.31 84 TYR A N 1
ATOM 660 C CA . TYR A 1 84 ? -20.019 -4.032 26.000 1.00 93.31 84 TYR A CA 1
ATOM 661 C C . TYR A 1 84 ? -20.765 -2.763 26.451 1.00 93.31 84 TYR A C 1
ATOM 663 O O . TYR A 1 84 ? -21.011 -2.576 27.640 1.00 93.31 84 TYR A O 1
ATOM 671 N N . LEU A 1 85 ? -21.052 -1.848 25.521 1.00 87.56 85 LEU A N 1
ATOM 672 C CA . LEU A 1 85 ? -21.756 -0.596 25.805 1.00 87.56 85 LEU A CA 1
ATOM 673 C C . LEU A 1 85 ? -23.282 -0.694 25.671 1.00 87.56 85 LEU A C 1
ATOM 675 O O . LEU A 1 85 ? -23.948 0.276 26.038 1.00 87.56 85 LEU A O 1
ATOM 679 N N . ALA A 1 86 ? -23.796 -1.792 25.112 1.00 84.00 86 ALA A N 1
ATOM 680 C CA . ALA A 1 86 ? -25.222 -2.073 24.962 1.00 84.00 86 ALA A CA 1
ATOM 681 C C . ALA A 1 86 ? -25.831 -2.568 26.281 1.00 84.00 86 ALA A C 1
ATOM 683 O O . ALA A 1 86 ? -26.989 -2.178 26.552 1.00 84.00 86 ALA A O 1
#

=== Feature glossary ===
A reading guide for the features in this record.

Start from the sequence.

  · Sequence gives the chain of amino acids in standard one-letter code (A=alanine, C=cysteine, …, Y=tyrosine), read N→C. It is the only feature that is directly encoded by the gene; all structural features are derived from the folded form of this sequence.

Fold it, and you get atomic coordinates and the backbone conformation that goes with them.

  · Structure coordinates are given as an mmCIF _atom_site loop: one row per atom with element, residue name, chain id, sequence number, and x/y/z position in Å. Only the four main-chain atoms per residue are included here; side chains are omitted to keep the record compact.

  · Backbone dihedral angles. Every residue except chain termini has a φ (preceding-C → N → Cα → C) and a ψ (N → Cα → C → next-N). They are reported in degrees following the IUPAC sign convention. Secondary structure is essentially a statement about which (φ, ψ) basin each residue occupies.

  · Eight-state secondary structure (DSSP): H is the canonical α-helix, G the tighter 3₁₀-helix, I the wider π-helix; E/B are β-structure, T and S are turns and bends, and '-' is everything else. DSSP derives these from the pattern of main-chain N–H···O=C hydrogen bonds, not from the sequence.

  · SS3 is a coarse helix/strand/coil call (letters a/b/c) made by the P-SEA algorithm from inter-Cα distances and dihedrals. It is less detailed than DSSP but needs only Cα positions.

Summarize the fold with a handful of shape descriptors and a per-residue structural alphabet.

  · Radius of gyration (Rg) is the root-mean-square distance of Cα atoms from their centroid — a single number for overall size and compactness. A globular domain of N residues has Rg ≈ 2.2·N^0.38 Å; an extended or disordered chain has a much larger Rg. The Cα contact count is the number of residue pairs whose Cα atoms are within 8 Å and are more than four positions apart in sequence — a standard proxy for tertiary packing density. The bounding box is the smallest axis-aligned box enclosing all Cα atoms.

  · 3Di is Foldseek's structural alphabet. Each residue is assigned one of twenty discrete states based on how its Cα sits relative to its spatial (not sequential) neighbors. Aligning 3Di strings finds structural homologs roughly as well as full 3D superposition, but orders of magnitude faster.

  · Solvent-accessible surface area (SASA) is the area in Å² traced out by the centre of a 1.4 Å probe sphere (a water molecule) rolled over the protein's van der Waals surface (Shrake–Rupley / Lee–Richards construction). Buried residues have near-zero SASA; fully exposed residues can exceed 200 Å². The total SASA scales roughly with the number of surface residues.

Ask how reliable the model is.

  · For AlphaFold models, the B-factor field carries pLDDT — the model's own estimate of local accuracy on a 0–100 scale. Regions with pLDDT<50 should be treated as essentially unmodeled; they often correspond to intrinsically disordered segments.

  · For experimental (PDB) structures, the B-factor (temperature factor) quantifies the positional spread of each atom in the crystal — a combination of thermal vibration and static disorder — in units of Å². High B-factors mark flexible loops or poorly resolved regions; low B-factors mark the rigid, well-ordered core.

  · Predicted Aligned Error (PAE) is an AlphaFold confidence matrix: entry (i, j) is the expected error in the position of residue j, in ångströms, when the prediction is superimposed on the true structure at residue i. Low PAE within a block of residues means that block is internally rigid and well-predicted; high PAE between two blocks means their relative placement is uncertain even if each block individually is confident.

Place it in context: what it resembles, what it is annotated as, and how it looks.

  · Structural nearest neighbors (via Foldseek easy-search vs the PDB). Reported per hit: target PDB id, E-value, and alignment TM-score. A TM-score above ~0.5 is the conventional threshold for 'same fold'.

  · Functional annotations link the protein to curated dat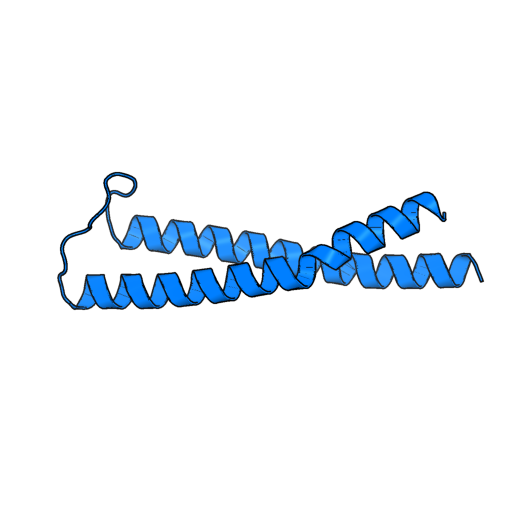abases. InterPro entries identify conserved domains and families by matching the sequence against member-database signatures (Pfam, PROSITE, CDD, …). Gene Ontology (GO) terms describe molecular function, biological process, and cellular component in a controlled vocabulary. CATH places the structure in a hierarchical fold classification (Class/Architecture/Topology/Homologous-superfamily). The organism is the source species.

  · The contact map is a binary N×N matrix image: pixel (i, j) is dark where Cα_i and Cα_j are within 8 Å and |i−j|>4. Because the |i−j|>4 filter removes local helical contacts, off-diagonal stripes parallel to the main diagonal indicate parallel β-sheets; stripes perpendicular to it indicate antiparallel β-sheets. The Ramachandran plot scatters every residue's (φ, ψ) pair against the sterically allowed regions. The PAE heatmap renders the predicted-aligned-error matrix.

  · Six rendered views show the 3D structure from the faces of a cube — i.e. along ±x, ±y, ±z. Rendering representation is drawn randomly per protein from cartoon (secondary-structure ribbons), sticks (backbone bonds), or molecular surface; coloring is either N→C rainbow (blue at the N-terminus through red at the C-terminus) or one color per chain.